Protein AF-A0A963PRI9-F1 (afdb_monomer_lite)

Sequence (44 aa):
ARVAFKRGAYLRNFVLTFAELLSERLDRHLVAHAMTGHVSDYEL

Structure (mmCIF, N/CA/C/O backbone):
data_AF-A0A963PRI9-F1
#
_entry.id   AF-A0A963PRI9-F1
#
loop_
_atom_site.group_PDB
_atom_site.id
_atom_site.type_symbol
_atom_site.label_atom_id
_atom_site.label_alt_id
_atom_site.label_comp_id
_atom_site.label_asym_id
_atom_site.label_entity_id
_atom_site.label_seq_id
_atom_site.pdbx_PDB_ins_code
_atom_site.Cartn_x
_atom_site.Cartn_y
_atom_site.Cartn_z
_atom_site.occupancy
_atom_site.B_iso_or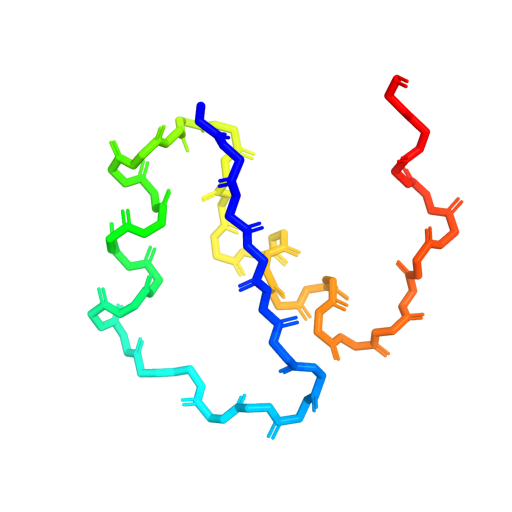_equiv
_atom_site.auth_seq_id
_atom_site.auth_comp_id
_atom_site.auth_asym_id
_atom_site.auth_atom_id
_atom_site.pdbx_PDB_model_num
ATOM 1 N N . ALA A 1 1 ? -12.849 5.685 0.478 1.00 70.88 1 ALA A N 1
ATOM 2 C CA . ALA A 1 1 ? -11.688 6.542 0.143 1.00 70.88 1 ALA A CA 1
ATOM 3 C C . ALA A 1 1 ? -11.095 6.101 -1.199 1.00 70.88 1 ALA A C 1
ATOM 5 O O . ALA A 1 1 ? -11.311 4.955 -1.572 1.00 70.88 1 ALA A O 1
ATOM 6 N N . ARG A 1 2 ? -10.390 6.971 -1.939 1.00 78.69 2 ARG A N 1
ATOM 7 C CA . ARG A 1 2 ? -9.684 6.607 -3.189 1.00 78.69 2 ARG A CA 1
ATOM 8 C C . ARG A 1 2 ? -8.178 6.748 -2.964 1.00 78.69 2 ARG A C 1
ATOM 10 O O . ARG A 1 2 ? -7.745 7.783 -2.469 1.00 78.69 2 ARG A O 1
ATOM 17 N N . VAL A 1 3 ? -7.405 5.723 -3.313 1.00 82.75 3 VAL A N 1
ATOM 18 C CA . VAL A 1 3 ? -5.941 5.677 -3.155 1.00 82.75 3 VAL A CA 1
ATOM 19 C C . VAL A 1 3 ? -5.333 5.272 -4.492 1.00 82.75 3 VAL A C 1
ATOM 21 O O . VAL A 1 3 ? -5.876 4.404 -5.170 1.00 82.75 3 VAL A O 1
ATOM 24 N N . ALA A 1 4 ? -4.230 5.908 -4.883 1.00 86.19 4 ALA A N 1
ATOM 25 C CA . ALA A 1 4 ? -3.524 5.608 -6.124 1.00 86.19 4 ALA A CA 1
ATOM 26 C C . ALA A 1 4 ? -2.118 5.076 -5.824 1.00 86.19 4 ALA A C 1
ATOM 28 O O . ALA A 1 4 ? -1.402 5.632 -4.991 1.00 86.19 4 ALA A O 1
ATOM 29 N N . PHE A 1 5 ? -1.713 4.028 -6.542 1.00 85.62 5 PHE A N 1
ATOM 30 C CA . PHE A 1 5 ? -0.378 3.441 -6.454 1.00 85.62 5 PHE A CA 1
ATOM 31 C C . PHE A 1 5 ? 0.353 3.596 -7.785 1.00 85.62 5 PHE A C 1
ATOM 33 O O . PHE A 1 5 ? -0.207 3.365 -8.856 1.00 85.62 5 PHE A O 1
ATOM 40 N N . LYS A 1 6 ? 1.631 3.978 -7.729 1.00 87.38 6 LYS A N 1
ATOM 41 C CA . LYS A 1 6 ? 2.485 4.027 -8.918 1.00 87.38 6 LYS A CA 1
ATOM 42 C C . LYS A 1 6 ? 2.884 2.604 -9.314 1.00 87.38 6 LYS A C 1
ATOM 44 O O . LYS A 1 6 ? 3.445 1.884 -8.492 1.00 87.38 6 LYS A O 1
A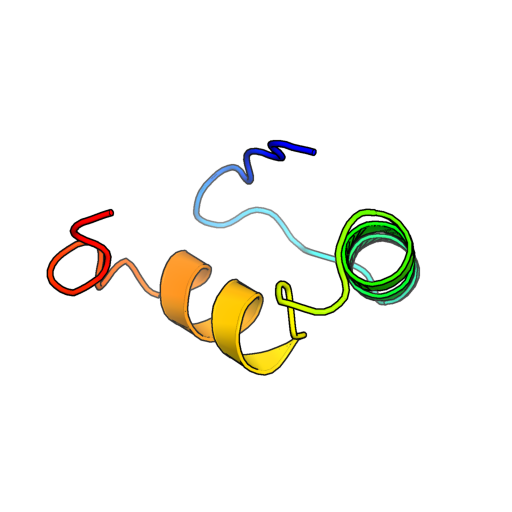TOM 49 N N . ARG A 1 7 ? 2.678 2.217 -10.579 1.00 82.94 7 ARG A N 1
ATOM 50 C CA . ARG A 1 7 ? 3.106 0.905 -11.098 1.00 82.94 7 ARG A CA 1
ATOM 51 C C . ARG A 1 7 ? 4.612 0.710 -10.897 1.00 82.94 7 ARG A C 1
ATOM 53 O O . ARG A 1 7 ? 5.404 1.589 -11.236 1.00 82.94 7 ARG A O 1
ATOM 60 N N . GLY A 1 8 ? 4.994 -0.438 -10.340 1.00 81.62 8 GLY A N 1
ATOM 61 C CA . GLY A 1 8 ? 6.387 -0.756 -10.009 1.00 81.62 8 GLY A CA 1
ATOM 62 C C . GLY A 1 8 ? 6.915 -0.100 -8.726 1.00 81.62 8 GLY A C 1
ATOM 63 O O . GLY A 1 8 ? 8.098 -0.238 -8.426 1.00 81.62 8 GLY A O 1
ATOM 64 N N . ALA A 1 9 ? 6.080 0.603 -7.953 1.00 87.94 9 ALA A N 1
ATOM 65 C CA . ALA A 1 9 ? 6.457 1.017 -6.606 1.00 87.94 9 ALA A CA 1
ATOM 66 C C . ALA A 1 9 ? 6.638 -0.202 -5.691 1.00 87.94 9 ALA A C 1
ATOM 68 O O . ALA A 1 9 ? 5.829 -1.131 -5.700 1.00 87.94 9 ALA A O 1
ATOM 69 N N . TYR A 1 10 ? 7.677 -0.169 -4.858 1.00 88.00 10 TYR A N 1
ATOM 70 C CA . TYR A 1 10 ? 7.856 -1.155 -3.802 1.00 88.00 10 TYR A CA 1
ATOM 71 C C . TYR A 1 10 ? 6.920 -0.839 -2.629 1.00 88.00 10 TYR A C 1
ATOM 73 O O . TYR A 1 10 ? 7.157 0.091 -1.854 1.00 88.00 10 TYR A O 1
ATOM 81 N N . LEU A 1 11 ? 5.838 -1.607 -2.518 1.00 87.88 11 LEU A N 1
ATOM 82 C CA . LEU A 1 11 ? 4.847 -1.488 -1.452 1.00 87.88 11 LEU A CA 1
ATOM 83 C C . LEU A 1 11 ? 5.307 -2.290 -0.234 1.00 87.88 11 LEU A C 1
ATOM 85 O O . LEU A 1 11 ? 5.365 -3.516 -0.264 1.00 87.88 11 LEU A O 1
ATOM 89 N N . ARG A 1 12 ? 5.642 -1.588 0.851 1.00 90.19 12 ARG A N 1
ATOM 90 C CA . ARG A 1 12 ? 5.954 -2.216 2.143 1.00 90.19 12 ARG A CA 1
ATOM 91 C C . ARG A 1 12 ? 4.666 -2.594 2.875 1.00 90.19 12 ARG A C 1
ATOM 93 O O . ARG A 1 12 ? 3.627 -1.980 2.654 1.00 90.19 12 ARG A O 1
ATOM 100 N N . ASN A 1 13 ? 4.762 -3.535 3.815 1.00 90.50 13 ASN A N 1
ATOM 101 C CA . ASN A 1 13 ? 3.611 -4.053 4.568 1.00 90.50 13 ASN A CA 1
ATOM 102 C C . ASN A 1 13 ? 2.744 -2.955 5.203 1.00 90.50 13 ASN A C 1
ATOM 104 O O . ASN A 1 13 ? 1.529 -3.007 5.077 1.00 90.50 13 ASN A O 1
ATOM 108 N N . PHE A 1 14 ? 3.347 -1.917 5.795 1.00 90.31 14 PHE A N 1
ATOM 109 C CA . PHE A 1 14 ? 2.580 -0.826 6.410 1.00 90.31 14 PHE A CA 1
ATOM 110 C C . PHE A 1 14 ? 1.710 -0.052 5.408 1.00 90.31 14 PHE A C 1
ATOM 112 O O . PHE A 1 14 ? 0.685 0.497 5.795 1.00 90.31 14 PHE A O 1
ATOM 119 N N . VAL A 1 15 ? 2.094 -0.012 4.126 1.00 90.31 15 VAL A N 1
ATOM 120 C CA . VAL A 1 15 ? 1.304 0.642 3.074 1.00 90.31 15 VAL A CA 1
ATOM 121 C C . VAL A 1 15 ? 0.067 -0.189 2.741 1.00 90.31 15 VAL A C 1
ATOM 123 O O . VAL A 1 15 ? -0.998 0.381 2.538 1.00 90.31 15 VAL A O 1
ATOM 126 N N . LEU A 1 16 ? 0.192 -1.520 2.727 1.00 88.00 16 LEU A N 1
ATOM 127 C CA . LEU A 1 16 ? -0.935 -2.433 2.510 1.00 88.00 16 LEU A CA 1
ATOM 128 C C . LEU A 1 16 ? -1.920 -2.362 3.679 1.00 88.00 16 LEU A C 1
ATOM 130 O O . LEU A 1 16 ? -3.101 -2.120 3.459 1.00 88.00 16 LEU A O 1
ATOM 134 N N . THR A 1 17 ? -1.416 -2.440 4.913 1.00 90.38 17 THR A N 1
ATOM 135 C CA . THR A 1 17 ? -2.246 -2.317 6.120 1.00 90.38 17 THR A CA 1
ATOM 136 C C . THR A 1 17 ? -2.947 -0.960 6.189 1.00 90.38 17 THR A C 1
ATOM 138 O O . THR A 1 17 ? -4.119 -0.877 6.532 1.00 90.38 17 THR A O 1
ATOM 141 N N . PHE A 1 18 ? -2.262 0.126 5.818 1.00 88.62 18 PHE A N 1
ATOM 142 C CA . PHE A 1 18 ? -2.889 1.445 5.739 1.00 88.62 18 PHE A CA 1
ATOM 143 C C . PHE A 1 18 ? 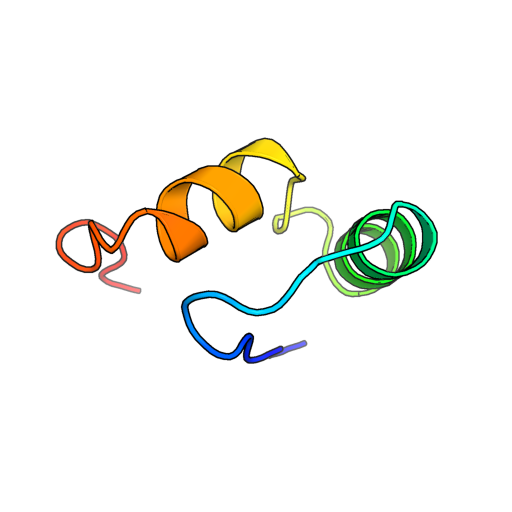-4.015 1.494 4.698 1.00 88.62 18 PHE A C 1
ATOM 145 O O . PHE A 1 18 ? -5.051 2.109 4.938 1.00 88.62 18 PHE A O 1
ATOM 152 N N . ALA A 1 19 ? -3.829 0.842 3.551 1.00 89.00 19 ALA A N 1
ATOM 153 C CA . ALA A 1 19 ? -4.824 0.825 2.489 1.00 89.00 19 ALA A CA 1
ATOM 154 C C . ALA A 1 19 ? -6.082 0.021 2.880 1.00 89.00 19 ALA A C 1
ATOM 156 O O . ALA A 1 19 ? -7.191 0.468 2.587 1.00 89.00 19 ALA A O 1
ATOM 157 N N . GLU A 1 20 ? -5.915 -1.082 3.617 1.00 87.56 20 GLU A N 1
ATOM 158 C CA . GLU A 1 20 ? -7.011 -1.872 4.203 1.00 87.56 20 GLU A CA 1
ATOM 159 C C . GLU A 1 20 ? -7.829 -1.048 5.214 1.00 87.56 20 GLU A C 1
ATOM 161 O O . GLU A 1 20 ? -9.058 -1.059 5.185 1.00 87.56 20 GLU A O 1
ATOM 166 N N . LEU A 1 21 ? -7.166 -0.247 6.058 1.00 89.19 21 LEU A N 1
ATOM 167 C CA . LEU A 1 21 ? -7.844 0.634 7.022 1.00 89.19 21 LEU A CA 1
ATOM 168 C C . LEU A 1 21 ? -8.666 1.750 6.355 1.00 89.19 21 LEU A C 1
ATOM 170 O O . LEU A 1 21 ? -9.603 2.275 6.954 1.00 89.19 21 LEU A O 1
ATOM 174 N N . LEU A 1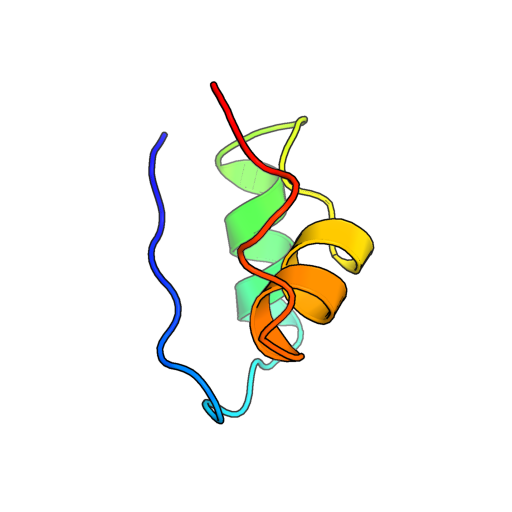 22 ? -8.324 2.137 5.123 1.00 87.50 22 LEU A N 1
ATOM 175 C CA . LEU A 1 22 ? -9.045 3.171 4.375 1.00 87.50 22 LEU A CA 1
ATOM 176 C C . LEU A 1 22 ? -10.316 2.651 3.692 1.00 87.50 22 LEU A C 1
ATOM 178 O O . LEU A 1 22 ? -11.208 3.449 3.368 1.00 87.50 22 LEU A O 1
ATOM 182 N N . SER A 1 23 ? -10.385 1.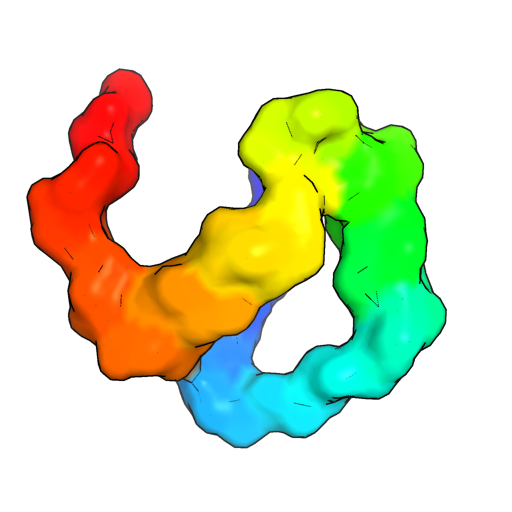352 3.399 1.00 82.06 23 SER A N 1
ATOM 183 C CA . SER A 1 23 ? -11.563 0.724 2.810 1.00 82.06 23 SER A CA 1
ATOM 184 C C . SER A 1 23 ? -11.516 -0.793 2.953 1.00 82.06 23 SER A C 1
ATOM 186 O O . SER A 1 23 ? -10.616 -1.443 2.436 1.00 82.06 23 SER A O 1
ATOM 188 N N . GLU A 1 24 ? -12.587 -1.363 3.505 1.00 80.06 24 GLU A N 1
ATOM 189 C CA . GLU A 1 24 ? -12.780 -2.817 3.626 1.00 80.06 24 GLU A CA 1
ATOM 190 C C . GLU A 1 24 ? -12.812 -3.556 2.276 1.00 80.06 24 GLU A C 1
ATOM 192 O O . GLU A 1 24 ? -12.657 -4.771 2.218 1.00 80.06 24 GLU A O 1
ATOM 197 N N . ARG A 1 25 ? -13.015 -2.832 1.167 1.00 81.38 25 ARG A N 1
ATOM 198 C CA . ARG A 1 25 ? -13.010 -3.391 -0.194 1.00 81.38 25 ARG A CA 1
ATOM 199 C C . ARG A 1 25 ? -11.607 -3.469 -0.799 1.00 81.38 25 ARG A C 1
ATOM 201 O O . ARG A 1 25 ? -11.465 -3.983 -1.906 1.00 81.38 25 ARG A O 1
ATOM 208 N N . LEU A 1 26 ? -10.596 -2.912 -0.133 1.00 81.81 26 LEU A N 1
ATOM 209 C CA . LEU A 1 26 ? -9.243 -2.774 -0.658 1.00 81.81 26 LEU A CA 1
ATOM 210 C C . LEU A 1 26 ? -8.310 -3.800 -0.001 1.00 81.81 26 LEU A C 1
ATOM 212 O O . LEU A 1 26 ? -7.540 -3.484 0.898 1.00 81.81 26 LEU A O 1
ATOM 216 N N . ASP A 1 27 ? -8.405 -5.044 -0.463 1.00 82.19 27 ASP A N 1
ATOM 217 C CA . ASP A 1 27 ? -7.587 -6.157 0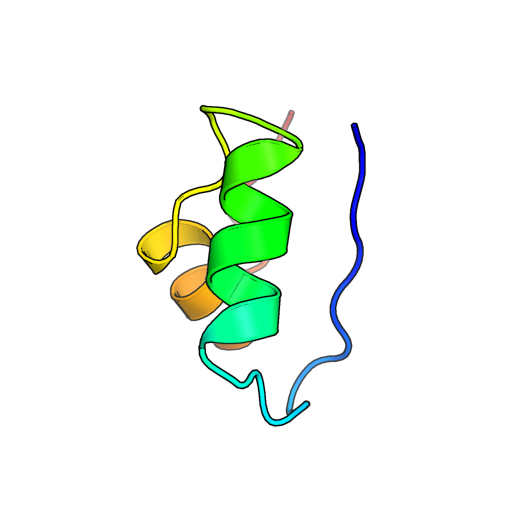.026 1.00 82.19 27 ASP A CA 1
ATOM 218 C C . ASP A 1 27 ? -6.173 -6.146 -0.591 1.00 82.19 27 ASP A C 1
ATOM 220 O O . ASP A 1 27 ? -5.962 -5.707 -1.730 1.00 82.19 27 ASP A O 1
ATOM 224 N N . ARG A 1 28 ? -5.186 -6.695 0.122 1.00 84.75 28 ARG A N 1
ATOM 225 C CA . ARG A 1 28 ? -3.805 -6.863 -0.359 1.00 84.75 28 ARG A CA 1
ATOM 226 C C . ARG A 1 28 ? -3.732 -7.582 -1.705 1.00 84.75 28 ARG A C 1
ATOM 228 O O . ARG A 1 28 ? -2.871 -7.258 -2.524 1.00 84.75 28 ARG A O 1
ATOM 235 N N . HIS A 1 29 ? -4.625 -8.546 -1.939 1.00 85.94 29 HIS A N 1
ATOM 236 C CA . HIS A 1 29 ? -4.690 -9.293 -3.192 1.00 85.94 29 HIS A CA 1
ATOM 237 C C . HIS A 1 29 ? -5.110 -8.378 -4.341 1.00 85.94 29 HIS A C 1
ATOM 239 O O . HIS A 1 29 ? -4.478 -8.387 -5.396 1.00 85.94 29 HIS A O 1
ATOM 245 N N . LEU A 1 30 ? -6.095 -7.510 -4.102 1.00 83.62 30 LEU A N 1
ATOM 246 C CA . LEU A 1 30 ? -6.558 -6.504 -5.054 1.00 83.62 30 LEU A CA 1
ATOM 247 C C . LEU A 1 30 ? -5.428 -5.546 -5.449 1.00 83.62 30 LEU A C 1
ATOM 249 O O . LEU A 1 30 ? -5.197 -5.299 -6.633 1.00 83.62 30 LEU A O 1
ATOM 253 N N . VAL A 1 31 ? -4.684 -5.048 -4.456 1.00 84.69 31 VAL A N 1
ATOM 254 C CA . VAL A 1 31 ? -3.544 -4.148 -4.681 1.00 84.69 31 VAL A CA 1
ATOM 255 C C . VAL A 1 31 ? -2.442 -4.860 -5.467 1.00 84.69 31 VAL A C 1
ATOM 257 O O . VAL A 1 31 ? -1.916 -4.297 -6.427 1.00 84.69 31 VAL A O 1
ATOM 260 N N . ALA A 1 32 ? -2.119 -6.109 -5.121 1.00 85.38 32 ALA A N 1
ATOM 261 C CA . ALA A 1 32 ? -1.137 -6.902 -5.856 1.00 85.38 32 ALA A CA 1
ATOM 262 C C . ALA A 1 32 ? -1.561 -7.118 -7.318 1.00 85.38 32 ALA A C 1
ATOM 264 O O . ALA A 1 32 ? -0.761 -6.872 -8.221 1.00 85.38 32 ALA A O 1
ATOM 265 N N . HIS A 1 33 ? -2.823 -7.484 -7.565 1.00 83.00 33 HIS A N 1
ATOM 266 C CA . HIS A 1 33 ? -3.371 -7.641 -8.913 1.00 83.00 33 HIS A CA 1
ATOM 267 C C . HIS A 1 33 ? -3.328 -6.333 -9.713 1.00 83.00 33 HIS A C 1
ATOM 269 O O . HIS A 1 33 ? -2.820 -6.330 -10.836 1.00 83.00 33 HIS A O 1
ATOM 275 N N . ALA A 1 34 ? -3.750 -5.207 -9.131 1.00 83.69 34 ALA A N 1
ATOM 276 C CA . ALA A 1 34 ? -3.692 -3.898 -9.785 1.00 83.69 34 ALA A CA 1
ATOM 277 C C . ALA A 1 34 ? -2.252 -3.496 -10.162 1.00 83.69 34 ALA A C 1
ATOM 279 O O . ALA A 1 34 ? -2.007 -2.934 -11.232 1.00 83.69 34 ALA A O 1
ATOM 280 N N . MET A 1 35 ? -1.273 -3.848 -9.324 1.00 84.62 35 MET A N 1
ATOM 281 C CA . MET A 1 35 ? 0.146 -3.580 -9.579 1.00 84.62 35 MET A CA 1
ATOM 282 C C . MET A 1 35 ? 0.737 -4.422 -10.721 1.00 84.62 35 MET A C 1
ATOM 284 O O . MET A 1 35 ? 1.721 -3.990 -11.327 1.00 84.62 35 MET A O 1
ATOM 288 N N . THR A 1 36 ? 0.130 -5.569 -11.065 1.00 82.38 36 THR A N 1
ATOM 289 C CA . THR A 1 36 ? 0.528 -6.381 -12.237 1.00 82.38 36 THR A CA 1
ATOM 290 C C . THR A 1 36 ? 0.101 -5.781 -13.578 1.00 82.38 36 THR A C 1
ATOM 292 O O . THR A 1 36 ? 0.597 -6.204 -14.617 1.00 82.38 36 THR A O 1
ATOM 295 N N . GLY A 1 37 ? -0.757 -4.754 -13.579 1.00 70.06 37 GLY A N 1
ATOM 296 C CA . GLY A 1 37 ? -1.138 -4.033 -14.795 1.00 70.06 37 GLY A CA 1
ATOM 297 C C . GLY A 1 37 ? -2.340 -4.601 -15.553 1.00 70.06 37 GLY A C 1
ATOM 298 O O . GLY A 1 37 ? -2.643 -4.095 -16.631 1.00 70.06 37 GLY A O 1
ATOM 299 N N . HIS A 1 38 ? -3.063 -5.575 -14.995 1.00 63.69 38 HIS A N 1
ATOM 300 C CA . HIS A 1 38 ? -4.393 -5.948 -15.483 1.00 63.69 38 HIS A CA 1
ATOM 301 C C . HIS A 1 38 ? -5.407 -4.887 -15.026 1.00 63.69 38 HIS A C 1
ATOM 303 O O . HIS A 1 38 ? -6.097 -5.042 -14.025 1.00 63.69 38 HIS A O 1
ATOM 309 N N . VAL A 1 39 ? -5.436 -3.753 -15.730 1.00 56.72 39 VAL A N 1
ATOM 310 C CA . VAL A 1 39 ? -6.364 -2.630 -15.475 1.00 56.72 39 VAL A CA 1
ATOM 311 C C . VAL A 1 39 ? -7.766 -2.920 -16.048 1.00 56.72 39 VAL A C 1
ATOM 313 O O . VAL A 1 39 ? -8.691 -2.153 -15.822 1.00 56.72 39 VAL A O 1
ATOM 316 N N . SER A 1 40 ? -7.933 -4.038 -16.767 1.00 50.44 40 SER A N 1
ATOM 317 C CA . SER A 1 40 ? -9.113 -4.316 -17.596 1.00 50.44 40 SER A CA 1
ATOM 318 C C . SER A 1 40 ? -10.406 -4.639 -16.836 1.00 50.44 40 SER A C 1
ATOM 320 O O . SER A 1 40 ? -11.465 -4.525 -17.438 1.00 50.44 40 SER A O 1
ATOM 322 N N . ASP A 1 41 ? -10.357 -5.003 -15.550 1.00 50.50 41 ASP A N 1
ATOM 323 C CA . ASP A 1 41 ? -11.516 -5.647 -14.896 1.00 50.50 41 ASP A CA 1
ATOM 324 C C . ASP A 1 41 ? -12.134 -4.834 -13.748 1.00 50.50 41 ASP A C 1
ATOM 326 O O . ASP A 1 41 ? -12.978 -5.334 -13.008 1.00 50.50 41 ASP A O 1
ATOM 330 N N . TYR A 1 42 ? -11.746 -3.567 -13.591 1.00 52.31 42 TYR A N 1
ATOM 331 C CA . TYR A 1 42 ? -12.315 -2.687 -12.566 1.00 52.31 42 TYR A CA 1
ATOM 332 C C . TYR A 1 42 ? -13.155 -1.575 -13.196 1.00 52.31 42 TYR A C 1
ATOM 334 O O . TYR A 1 42 ? -12.894 -0.393 -12.969 1.00 52.31 42 TYR A O 1
ATOM 342 N N . GLU A 1 43 ? -14.161 -1.951 -13.990 1.00 38.56 43 GLU A N 1
ATOM 343 C CA . GLU A 1 43 ? -15.296 -1.055 -14.216 1.00 38.56 43 GLU A CA 1
ATOM 344 C C . GLU A 1 43 ? -16.090 -0.936 -12.908 1.00 38.56 43 GLU A C 1
ATOM 346 O O . GLU A 1 43 ? -16.490 -1.933 -12.300 1.00 38.56 43 GLU A O 1
ATOM 351 N N . LEU A 1 44 ? -16.237 0.306 -12.451 1.00 46.06 44 LEU A N 1
ATOM 352 C CA . LEU A 1 44 ? -16.978 0.730 -11.269 1.00 46.06 44 LEU A CA 1
ATOM 353 C C . LEU A 1 44 ? -18.032 1.744 -11.698 1.00 46.06 44 LEU A C 1
ATOM 355 O O . LEU A 1 44 ? -17.666 2.635 -12.498 1.00 46.06 44 LEU A O 1
#

Radius of gyration: 10.19 Å; chains: 1; bounding box: 25×16×25 Å

pLDDT: mean 79.44, std 13.34, range [38.56, 90.5]

Foldseek 3Di:
DDDDDDQPDDDDPVNQVVQCVVDVVRHPVNVVVVSVPCPPPDDD

Secondary structure (DSSP, 8-state):
------TT----HHHHHHHHHH-TT--HHHHHHHHTT--TT---